Protein AF-A0A318RCD0-F1 (afdb_monomer_lite)

Radius of gyration: 21.77 Å; chains: 1; bounding box: 53×26×48 Å

Secondary structure (DSSP, 8-state):
------HHHHHHHHS---HHHHHHHHH--SSHHHHHHHHHHHHHHHHHTT---PPPP-----HHHHHHHHHHHHHTT-

pLDDT: mean 84.8, std 10.44, range [41.88, 93.19]

Organism: NCBI:txid2213228

Sequence (78 aa):
MTRKINWKEELLDSEQFNKKQINLLKSGTKSLINSWLLSVLCTRWRKLKDIREQASPNCSSNFLEWNKKVKDVEECQS

Structure (mmCIF, N/CA/C/O backbone):
data_AF-A0A318RCD0-F1
#
_entry.id   AF-A0A318RCD0-F1
#
loop_
_atom_site.group_PDB
_atom_site.id
_atom_site.type_symbol
_atom_site.label_atom_id
_atom_site.label_alt_id
_atom_site.label_comp_id
_atom_site.label_asym_id
_atom_site.label_entity_id
_atom_site.label_seq_id
_atom_site.pdbx_PDB_ins_code
_atom_site.Cartn_x
_atom_site.Cartn_y
_atom_site.Cartn_z
_atom_site.occupancy
_atom_site.B_iso_or_equiv
_atom_site.auth_seq_id
_atom_site.auth_comp_id
_atom_site.auth_asym_id
_atom_site.auth_atom_id
_atom_site.pdbx_PDB_model_num
ATOM 1 N N . MET A 1 1 ? -14.291 13.034 -16.779 1.00 41.88 1 MET A N 1
ATOM 2 C CA . MET A 1 1 ? -14.309 13.218 -15.311 1.00 41.88 1 MET A CA 1
ATOM 3 C C . MET A 1 1 ? -13.506 12.092 -14.675 1.00 41.88 1 MET A C 1
ATOM 5 O O . MET A 1 1 ? -13.950 10.953 -14.708 1.00 41.88 1 MET A O 1
ATOM 9 N N . THR A 1 2 ? -12.305 12.360 -14.165 1.00 58.47 2 THR A N 1
ATOM 10 C CA . THR A 1 2 ? -11.517 11.370 -13.414 1.00 58.47 2 THR A CA 1
ATOM 11 C C . THR A 1 2 ? -12.151 11.183 -12.038 1.00 58.47 2 THR A C 1
ATOM 13 O O . THR A 1 2 ? -12.098 12.074 -11.193 1.00 58.47 2 THR A O 1
ATOM 16 N N . ARG A 1 3 ? -12.794 10.034 -11.808 1.00 71.00 3 ARG A N 1
ATOM 17 C CA . ARG A 1 3 ? -13.297 9.664 -10.481 1.00 71.00 3 ARG A CA 1
ATOM 18 C C . ARG A 1 3 ? -12.082 9.493 -9.566 1.00 71.00 3 ARG A C 1
ATOM 20 O O . ARG A 1 3 ? -11.274 8.595 -9.785 1.00 71.00 3 ARG A O 1
ATOM 27 N N . LYS A 1 4 ? -11.908 10.376 -8.578 1.00 77.56 4 LYS A N 1
ATOM 28 C CA . LYS A 1 4 ? -10.866 10.205 -7.556 1.00 77.56 4 LYS A CA 1
ATOM 29 C C . LYS A 1 4 ? -11.241 8.992 -6.708 1.00 77.56 4 LYS A C 1
ATOM 31 O O . LYS A 1 4 ? -12.231 9.033 -5.988 1.00 77.56 4 LYS A O 1
ATOM 36 N N . ILE A 1 5 ? -10.471 7.916 -6.826 1.00 82.81 5 ILE A N 1
ATOM 37 C CA . ILE A 1 5 ? -10.652 6.711 -6.016 1.00 82.81 5 ILE A CA 1
ATOM 38 C C . ILE A 1 5 ? -10.057 6.985 -4.632 1.00 82.81 5 ILE A C 1
ATOM 40 O O . ILE A 1 5 ? -8.839 7.132 -4.500 1.00 82.81 5 ILE A O 1
ATOM 44 N N . ASN A 1 6 ? -10.903 7.058 -3.602 1.00 88.88 6 ASN A N 1
ATO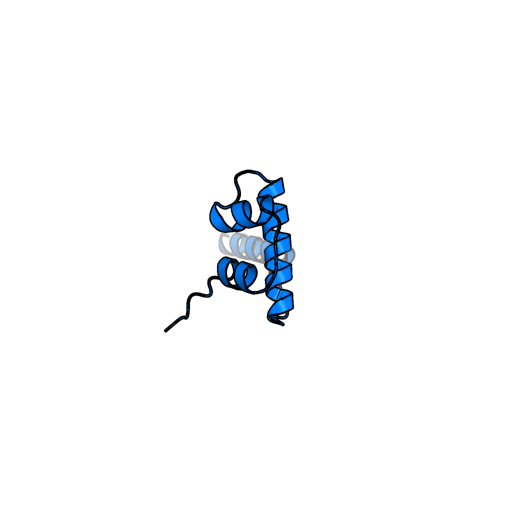M 45 C CA . ASN A 1 6 ? -10.453 7.144 -2.214 1.00 88.88 6 ASN A CA 1
ATOM 46 C C . ASN A 1 6 ? -10.302 5.737 -1.628 1.00 88.88 6 ASN A C 1
ATOM 48 O O . ASN A 1 6 ? -11.118 5.264 -0.841 1.00 88.88 6 ASN A O 1
ATOM 52 N N . TRP A 1 7 ? -9.243 5.048 -2.048 1.00 89.62 7 TRP A N 1
ATOM 53 C CA . TRP A 1 7 ? -9.024 3.638 -1.725 1.00 89.62 7 TRP A CA 1
ATOM 54 C C . TRP A 1 7 ? -8.987 3.335 -0.219 1.00 89.62 7 TRP A C 1
ATOM 56 O O . TRP A 1 7 ? -9.293 2.220 0.189 1.00 89.62 7 TRP A O 1
ATOM 66 N N . LYS A 1 8 ? -8.618 4.315 0.618 1.00 92.19 8 LYS A N 1
ATOM 67 C CA . LYS A 1 8 ? -8.562 4.148 2.076 1.00 92.19 8 LYS A CA 1
ATOM 68 C C . LYS A 1 8 ? -9.952 4.021 2.696 1.00 92.19 8 LYS A C 1
ATOM 70 O O . LYS A 1 8 ? -10.129 3.198 3.588 1.00 92.19 8 LYS A O 1
ATOM 75 N N . GLU A 1 9 ? -10.903 4.831 2.236 1.00 90.75 9 GLU A N 1
ATOM 76 C CA . GLU A 1 9 ? -12.305 4.764 2.668 1.00 90.75 9 GLU A CA 1
ATOM 77 C C . GLU A 1 9 ? -12.958 3.491 2.146 1.00 90.75 9 GLU A C 1
ATOM 79 O O . GLU A 1 9 ? -13.511 2.729 2.927 1.00 90.75 9 GLU A O 1
ATOM 84 N N . GLU A 1 10 ? -12.769 3.177 0.862 1.00 90.69 10 GLU A N 1
ATOM 85 C CA . GLU A 1 10 ? -13.302 1.934 0.299 1.00 90.69 10 GLU A CA 1
ATOM 86 C C . GLU A 1 10 ? -12.772 0.689 1.018 1.00 90.69 10 GLU A C 1
ATOM 88 O O . GLU A 1 10 ? -13.506 -0.280 1.204 1.00 90.69 10 GLU A O 1
ATOM 93 N N . LEU A 1 11 ? -11.494 0.694 1.416 1.00 92.31 11 LEU A N 1
ATOM 94 C CA . LEU A 1 11 ? -10.920 -0.394 2.198 1.00 92.31 11 LEU A CA 1
ATOM 95 C C . LEU A 1 11 ? -11.590 -0.486 3.574 1.00 92.31 11 LEU A C 1
ATOM 97 O O . LEU A 1 11 ? -11.988 -1.582 3.955 1.00 92.31 11 LEU A O 1
ATOM 101 N N . LEU A 1 12 ? -11.745 0.641 4.284 1.00 91.69 12 LEU A N 1
ATOM 102 C CA . LEU A 1 12 ? -12.425 0.704 5.587 1.00 91.69 12 LEU A CA 1
ATOM 103 C C . LEU A 1 12 ? -13.865 0.184 5.532 1.00 91.69 12 LEU A C 1
ATOM 105 O O . LEU A 1 12 ? -14.299 -0.453 6.486 1.00 91.69 12 LEU A O 1
ATOM 109 N N . ASP A 1 13 ? -14.575 0.440 4.436 1.00 89.62 13 ASP A N 1
ATOM 110 C CA . ASP A 1 13 ? -15.955 -0.017 4.249 1.00 89.62 13 ASP A CA 1
ATOM 111 C C . ASP A 1 13 ? -16.040 -1.505 3.872 1.00 89.62 13 ASP A C 1
ATOM 113 O O . ASP A 1 13 ? -17.070 -2.144 4.083 1.00 89.62 13 ASP A O 1
ATOM 117 N N . SER A 1 14 ? -14.965 -2.074 3.317 1.00 88.56 14 SER A N 1
ATOM 118 C CA . SER A 1 14 ? -14.942 -3.464 2.840 1.00 88.56 14 SER A CA 1
ATOM 119 C C . SER A 1 14 ? -14.631 -4.481 3.941 1.00 88.56 14 SER A C 1
ATOM 121 O O . SER A 1 14 ? -15.108 -5.612 3.884 1.00 88.56 14 SER A O 1
ATOM 123 N N . GLU A 1 15 ? -13.799 -4.125 4.923 1.00 87.81 15 GLU A N 1
ATOM 124 C CA . GLU A 1 15 ? -13.286 -5.065 5.926 1.00 87.81 15 GLU A CA 1
ATOM 125 C C . GLU A 1 15 ? -13.216 -4.446 7.328 1.00 87.81 15 GLU A C 1
ATOM 127 O O . GLU A 1 15 ? -13.088 -3.236 7.501 1.00 87.81 15 GLU A O 1
ATOM 132 N N . GLN A 1 16 ? -13.223 -5.296 8.360 1.00 90.00 16 GLN A N 1
ATOM 133 C CA . GLN A 1 16 ? -12.983 -4.842 9.728 1.00 90.00 16 GLN A CA 1
ATOM 134 C C . GLN A 1 16 ? -11.488 -4.734 10.036 1.00 90.00 16 GLN A C 1
ATOM 136 O O . GLN A 1 16 ? -10.713 -5.670 9.829 1.00 90.00 16 GLN A O 1
ATOM 141 N N . PHE A 1 17 ? -11.102 -3.594 10.607 1.00 91.62 17 PHE A N 1
ATOM 142 C CA . PHE A 1 17 ? -9.731 -3.292 11.002 1.00 91.62 17 PHE A CA 1
ATOM 143 C C . PHE A 1 17 ? -9.630 -2.964 12.486 1.00 91.62 17 PHE A C 1
ATOM 145 O O . PHE A 1 17 ? -10.565 -2.479 13.124 1.00 91.62 17 PHE A O 1
ATOM 152 N N . ASN A 1 18 ? -8.431 -3.141 13.030 1.00 92.12 18 ASN A N 1
ATOM 153 C CA . ASN A 1 18 ? -8.144 -2.748 14.402 1.00 92.12 18 ASN A CA 1
ATOM 154 C C . ASN A 1 18 ? -8.085 -1.218 14.525 1.00 92.12 18 ASN A C 1
ATOM 156 O O . ASN A 1 18 ? -7.670 -0.52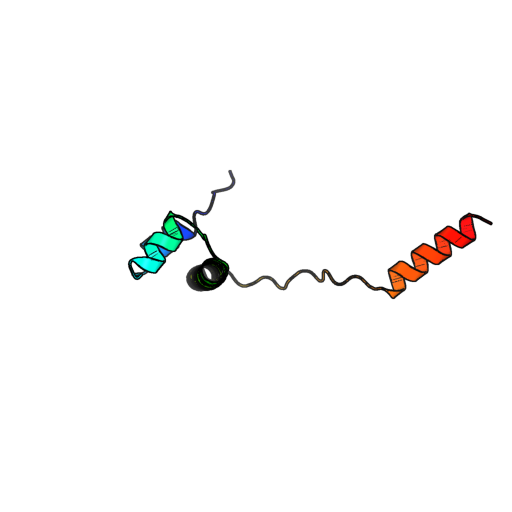5 13.595 1.00 92.12 18 ASN A O 1
ATOM 160 N N . LYS A 1 19 ? -8.366 -0.679 15.721 1.00 90.38 19 LYS A N 1
ATOM 161 C CA . LYS A 1 19 ? -8.309 0.774 16.001 1.00 90.38 19 LYS A CA 1
ATOM 162 C C . LYS A 1 19 ? -7.016 1.444 15.507 1.00 90.38 19 LYS A C 1
ATOM 164 O O . LYS A 1 19 ? -7.059 2.542 14.963 1.00 90.38 19 LYS A O 1
ATOM 169 N N . LYS A 1 20 ? -5.865 0.768 15.644 1.00 88.88 20 LYS A N 1
ATOM 170 C CA . LYS A 1 20 ? -4.564 1.258 15.148 1.00 88.88 20 LYS A CA 1
ATOM 171 C C . LYS A 1 20 ? -4.532 1.426 13.623 1.00 88.88 20 LYS A C 1
ATOM 173 O O . LYS A 1 20 ? -4.033 2.436 13.142 1.00 88.88 20 LYS A O 1
ATOM 178 N N . GLN A 1 21 ? -5.068 0.463 12.877 1.00 90.19 21 GLN A N 1
ATOM 179 C CA . GLN A 1 21 ? -5.127 0.501 11.411 1.00 90.19 21 GLN A CA 1
ATOM 180 C C . GLN A 1 21 ? -6.140 1.543 10.923 1.00 90.19 21 GLN A C 1
ATOM 182 O O . GLN A 1 21 ? -5.836 2.286 9.996 1.00 90.19 21 GLN A O 1
ATOM 187 N N . ILE A 1 22 ? -7.291 1.668 11.594 1.00 92.25 22 ILE A N 1
ATOM 188 C CA . ILE A 1 22 ? -8.284 2.712 11.295 1.00 92.25 22 ILE A CA 1
ATOM 189 C C . ILE A 1 22 ? -7.663 4.102 11.461 1.00 92.25 22 ILE A C 1
ATOM 191 O O . ILE A 1 22 ? -7.766 4.940 10.566 1.00 92.25 22 ILE A O 1
ATOM 195 N N . ASN A 1 23 ? -6.971 4.337 12.580 1.00 91.31 23 ASN A N 1
ATOM 196 C CA . ASN A 1 23 ? -6.263 5.594 12.800 1.00 91.31 23 ASN A CA 1
ATOM 197 C C . ASN A 1 23 ? -5.192 5.821 11.729 1.00 91.31 23 ASN A C 1
ATOM 199 O O . ASN A 1 23 ? -5.131 6.910 11.175 1.00 91.31 23 ASN A O 1
ATOM 203 N N . LEU A 1 24 ? -4.409 4.798 11.372 1.00 93.00 24 LEU A N 1
ATOM 204 C CA . LEU A 1 24 ? -3.395 4.901 10.320 1.00 93.00 24 LEU A CA 1
ATOM 205 C C . LEU A 1 24 ? -3.993 5.301 8.957 1.00 93.00 24 LEU A C 1
ATOM 207 O O . LEU A 1 24 ? -3.428 6.146 8.263 1.00 93.00 24 LEU A O 1
ATOM 211 N N . LEU A 1 25 ? -5.143 4.731 8.585 1.00 91.38 25 LEU A N 1
ATOM 212 C CA . LEU A 1 25 ? -5.836 5.045 7.334 1.00 91.38 25 LEU A CA 1
ATOM 213 C C . LEU A 1 25 ? -6.384 6.483 7.329 1.00 91.38 25 LEU A C 1
ATOM 215 O O . LEU A 1 25 ? -6.250 7.171 6.317 1.00 91.38 25 LEU A O 1
ATOM 219 N N . LYS A 1 26 ? -6.914 6.967 8.461 1.00 90.62 26 LYS A N 1
ATOM 220 C CA . LYS A 1 26 ? -7.480 8.323 8.590 1.00 90.62 26 LYS A CA 1
ATOM 221 C C . LYS A 1 26 ? -6.426 9.423 8.760 1.00 90.62 26 LYS A C 1
ATOM 223 O O . LYS A 1 26 ? -6.509 10.449 8.098 1.00 90.62 26 LYS A O 1
ATOM 228 N N . SER A 1 27 ? -5.438 9.229 9.636 1.00 89.12 27 SER A N 1
ATOM 229 C CA . SER A 1 27 ? -4.451 10.264 9.990 1.00 89.12 27 SE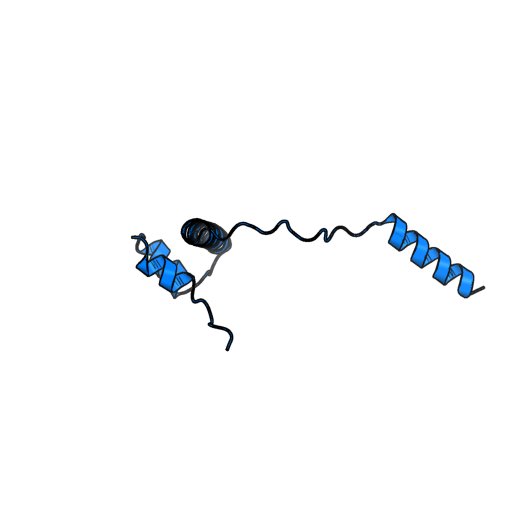R A CA 1
ATOM 230 C C . SER A 1 27 ? -3.170 10.231 9.154 1.00 89.12 27 SER A C 1
ATOM 232 O O . SER A 1 27 ? -2.396 11.182 9.200 1.00 89.12 27 SER A O 1
ATOM 234 N N . GLY A 1 28 ? -2.906 9.137 8.431 1.00 83.56 28 GLY A N 1
ATOM 235 C CA . GLY A 1 28 ? -1.671 8.952 7.666 1.00 83.56 28 GLY A CA 1
ATOM 236 C C . GLY A 1 28 ? -0.468 8.498 8.503 1.00 83.56 28 GLY A C 1
ATOM 237 O O . GLY A 1 28 ? -0.580 8.156 9.683 1.00 83.56 28 GLY A O 1
ATOM 238 N N . THR A 1 29 ? 0.700 8.451 7.862 1.00 86.44 29 THR A N 1
ATOM 239 C CA . THR A 1 29 ? 1.922 7.818 8.378 1.00 86.44 29 THR A CA 1
ATOM 240 C C . THR A 1 29 ? 2.845 8.841 9.029 1.00 86.44 29 THR A C 1
ATOM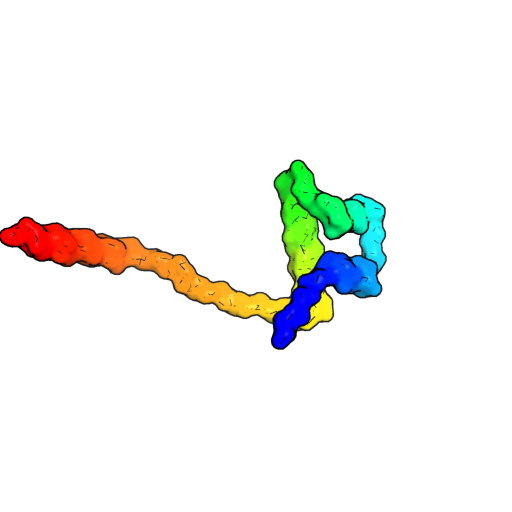 242 O O . THR A 1 29 ? 3.285 9.781 8.377 1.00 86.44 29 THR A O 1
ATOM 245 N N . LYS A 1 30 ? 3.186 8.634 10.305 1.00 85.81 30 LYS A N 1
ATOM 246 C CA . LYS A 1 30 ? 4.147 9.479 11.046 1.00 85.81 30 LYS A CA 1
ATOM 247 C C . LYS A 1 30 ? 5.528 8.838 11.234 1.00 85.81 30 LYS A C 1
ATOM 249 O O . LYS A 1 30 ? 6.428 9.474 11.764 1.00 85.81 30 LYS A O 1
ATOM 254 N N . SER A 1 31 ? 5.689 7.572 10.852 1.00 90.06 31 SER A N 1
ATOM 255 C CA . SER A 1 31 ? 6.923 6.801 11.033 1.00 90.06 31 SER A CA 1
ATOM 256 C C . SER A 1 31 ? 7.127 5.820 9.880 1.00 90.06 31 SER A C 1
ATOM 258 O O . SER A 1 31 ? 6.165 5.438 9.210 1.00 90.06 31 SER A O 1
ATOM 260 N N . LEU A 1 32 ? 8.369 5.372 9.679 1.00 89.50 32 LEU A N 1
ATOM 261 C CA . LEU A 1 32 ? 8.727 4.428 8.615 1.00 89.50 32 LEU A CA 1
ATOM 262 C C . LEU A 1 32 ? 7.945 3.109 8.712 1.00 89.50 32 LEU A C 1
ATOM 264 O O . LEU A 1 32 ? 7.410 2.623 7.718 1.00 89.50 32 LEU A O 1
ATOM 268 N N . ILE A 1 33 ? 7.814 2.567 9.925 1.00 89.88 33 ILE A N 1
ATOM 269 C CA . ILE A 1 33 ? 7.061 1.330 10.182 1.00 89.88 33 ILE A CA 1
ATOM 270 C C . ILE A 1 33 ? 5.591 1.503 9.778 1.00 89.88 33 ILE A C 1
ATOM 272 O O . ILE A 1 33 ? 4.999 0.627 9.149 1.00 89.88 33 ILE A O 1
ATOM 276 N N . ASN A 1 34 ? 5.006 2.663 10.087 1.00 91.00 34 ASN A N 1
ATOM 277 C CA . ASN A 1 34 ? 3.638 2.981 9.697 1.00 91.00 34 ASN A CA 1
ATOM 278 C C . ASN A 1 34 ? 3.496 3.102 8.170 1.00 91.00 34 ASN A C 1
ATOM 280 O O . ASN A 1 34 ? 2.489 2.650 7.629 1.00 91.00 34 ASN A O 1
ATOM 284 N N . SER A 1 35 ? 4.492 3.657 7.468 1.00 92.75 35 SER A N 1
ATOM 285 C CA . SER A 1 35 ? 4.511 3.692 5.996 1.00 92.75 35 SER A CA 1
ATOM 286 C C . SER A 1 35 ? 4.555 2.302 5.376 1.00 92.75 35 SER A C 1
ATOM 288 O O . SER A 1 35 ? 3.832 2.031 4.413 1.00 92.75 35 SER A O 1
ATOM 290 N N . TRP A 1 36 ? 5.342 1.393 5.951 1.00 92.19 36 TRP A N 1
ATOM 291 C CA . TRP A 1 36 ? 5.362 0.005 5.503 1.00 92.19 36 TRP A CA 1
ATOM 292 C C . TRP A 1 36 ? 4.003 -0.670 5.713 1.00 92.19 36 TRP A C 1
ATOM 294 O O . TRP A 1 36 ? 3.443 -1.241 4.777 1.00 92.19 36 TRP A O 1
ATOM 304 N N . LEU A 1 37 ? 3.403 -0.506 6.897 1.00 92.69 37 LEU A N 1
ATOM 305 C CA . LEU A 1 37 ? 2.076 -1.049 7.186 1.00 92.69 37 LEU A CA 1
ATOM 306 C C . LEU A 1 37 ? 1.002 -0.494 6.234 1.00 92.69 37 LEU A C 1
ATOM 308 O O . LEU A 1 37 ? 0.151 -1.244 5.757 1.00 92.69 37 LEU A O 1
ATOM 312 N N . LEU A 1 38 ? 1.056 0.800 5.909 1.00 93.12 38 LEU A N 1
ATOM 313 C CA . LEU A 1 38 ? 0.139 1.409 4.945 1.00 93.12 38 LEU A CA 1
ATOM 314 C C . LEU A 1 38 ? 0.316 0.820 3.534 1.00 93.12 38 LEU A C 1
ATOM 316 O O . LEU A 1 38 ? -0.671 0.619 2.829 1.00 93.12 38 LEU A O 1
ATOM 320 N N . SER A 1 39 ? 1.549 0.495 3.141 1.00 91.81 39 SER A N 1
ATOM 321 C CA . SER A 1 39 ? 1.850 -0.145 1.851 1.00 91.81 39 SER A CA 1
ATOM 322 C C . SER A 1 39 ? 1.265 -1.561 1.770 1.00 91.81 39 SER A C 1
ATOM 324 O O . SER A 1 39 ? 0.687 -1.945 0.749 1.00 91.81 39 SER A O 1
ATOM 326 N N . VAL A 1 40 ? 1.328 -2.316 2.871 1.00 92.38 40 VAL A N 1
ATOM 327 C CA . VAL A 1 40 ? 0.680 -3.633 2.991 1.00 92.38 40 VAL A CA 1
ATOM 328 C C . VAL A 1 40 ? -0.844 -3.510 2.859 1.00 92.38 40 VAL A C 1
ATOM 330 O O . VAL A 1 40 ? -1.453 -4.258 2.094 1.00 92.38 40 VAL A O 1
ATOM 333 N N . LEU A 1 41 ? -1.466 -2.538 3.538 1.00 93.19 41 LEU A N 1
ATOM 334 C CA . LEU A 1 41 ? -2.912 -2.285 3.436 1.00 93.19 41 LEU A CA 1
ATOM 335 C C . LEU A 1 41 ? -3.333 -1.876 2.015 1.00 93.19 41 LEU A C 1
ATOM 337 O O . LEU A 1 41 ? -4.341 -2.365 1.511 1.00 93.19 41 LEU A O 1
ATOM 341 N N . CYS A 1 42 ? -2.542 -1.041 1.339 1.00 91.94 42 CYS A N 1
ATOM 342 C CA . CYS A 1 42 ? -2.780 -0.667 -0.057 1.00 91.94 42 CYS A CA 1
ATOM 343 C C . CYS A 1 42 ? -2.734 -1.890 -0.986 1.00 91.94 42 CYS A C 1
ATOM 345 O O . CYS A 1 42 ? -3.611 -2.082 -1.826 1.00 91.94 42 CYS A O 1
ATOM 347 N N . THR A 1 43 ? -1.752 -2.773 -0.789 1.00 90.38 43 THR A N 1
ATOM 348 C CA . THR A 1 43 ? -1.639 -4.023 -1.555 1.00 90.38 43 THR A CA 1
ATOM 349 C C . THR A 1 43 ? -2.851 -4.926 -1.331 1.00 90.38 43 THR A C 1
ATOM 351 O O . THR A 1 43 ? -3.366 -5.520 -2.276 1.00 90.38 43 THR A O 1
ATOM 354 N N . ARG A 1 44 ? -3.353 -5.001 -0.092 1.00 90.81 44 ARG A N 1
ATOM 355 C CA . ARG A 1 44 ? -4.581 -5.737 0.234 1.00 90.81 44 ARG A CA 1
ATOM 356 C C . ARG A 1 44 ? -5.797 -5.158 -0.492 1.00 90.81 44 ARG A C 1
ATOM 358 O O . ARG A 1 44 ? -6.527 -5.918 -1.119 1.00 90.81 44 ARG A O 1
ATOM 365 N N . TRP A 1 45 ? -5.970 -3.835 -0.487 1.00 91.94 45 TRP A N 1
ATOM 366 C CA . TRP A 1 45 ? -7.039 -3.174 -1.245 1.00 91.94 45 TRP A CA 1
ATOM 367 C C . TRP A 1 45 ? -6.953 -3.468 -2.750 1.00 91.94 45 TRP A C 1
ATOM 369 O O . TRP A 1 45 ? -7.957 -3.819 -3.366 1.00 91.94 45 TRP A O 1
ATOM 379 N N . ARG A 1 46 ? -5.749 -3.412 -3.339 1.00 89.00 46 ARG A N 1
ATOM 380 C CA . ARG A 1 46 ? -5.535 -3.753 -4.759 1.00 89.00 46 ARG A CA 1
ATOM 381 C C . ARG A 1 46 ? -5.973 -5.184 -5.075 1.00 89.00 46 ARG A C 1
ATOM 383 O O . ARG A 1 46 ? -6.619 -5.396 -6.097 1.00 89.00 46 ARG A O 1
ATOM 390 N N . LYS A 1 47 ? -5.685 -6.141 -4.183 1.00 88.94 47 LYS A N 1
ATOM 391 C CA . LYS A 1 47 ? -6.135 -7.538 -4.313 1.00 88.94 47 LYS A CA 1
ATOM 392 C C . LYS A 1 47 ? -7.658 -7.671 -4.242 1.00 88.94 47 LYS A C 1
ATOM 394 O O . LYS A 1 47 ? -8.224 -8.387 -5.055 1.00 88.94 47 LYS A O 1
ATOM 399 N N . LEU A 1 48 ? -8.321 -6.962 -3.322 1.00 89.25 48 LEU A N 1
ATOM 400 C CA . LEU A 1 48 ? -9.790 -6.974 -3.212 1.00 89.25 48 LEU A CA 1
ATOM 401 C C . LEU A 1 48 ? -10.479 -6.454 -4.479 1.00 89.25 48 LEU A C 1
ATOM 403 O O . LEU A 1 48 ? -11.563 -6.908 -4.827 1.00 89.25 48 LEU A O 1
ATOM 407 N N . LYS A 1 49 ? -9.852 -5.501 -5.170 1.00 87.69 49 LYS A N 1
ATOM 408 C CA . LYS A 1 49 ? -10.370 -4.918 -6.413 1.00 87.69 49 LYS A CA 1
ATOM 409 C C . LYS A 1 49 ? -9.957 -5.679 -7.675 1.00 87.69 49 LYS A C 1
ATOM 411 O O . LYS A 1 49 ? -10.239 -5.194 -8.766 1.00 87.69 49 LYS A O 1
ATOM 416 N N . ASP A 1 50 ? -9.260 -6.809 -7.534 1.00 84.62 50 ASP A N 1
ATOM 417 C CA . ASP A 1 50 ? -8.622 -7.548 -8.634 1.00 84.62 50 ASP A CA 1
ATOM 418 C C . ASP A 1 50 ? -7.769 -6.645 -9.554 1.00 84.62 50 ASP A C 1
ATOM 420 O O . ASP A 1 50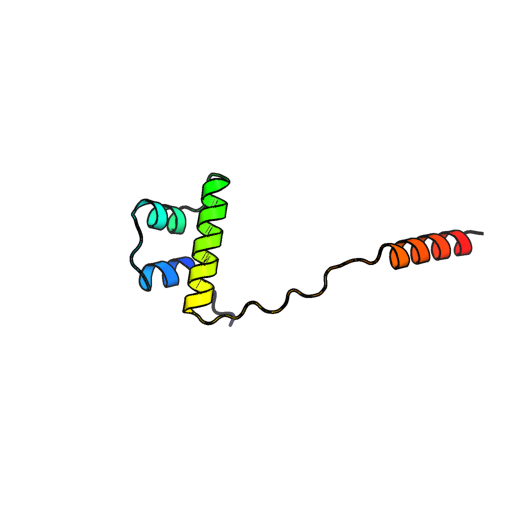 ? -7.622 -6.869 -10.757 1.00 84.62 50 ASP A O 1
ATOM 424 N N . ILE A 1 51 ? -7.185 -5.578 -8.990 1.00 81.38 51 ILE A N 1
ATOM 425 C CA . ILE A 1 51 ? -6.292 -4.684 -9.727 1.00 81.38 51 ILE A CA 1
ATOM 426 C C . ILE A 1 51 ? -4.960 -5.411 -9.861 1.00 81.38 51 ILE A C 1
ATOM 428 O O . ILE A 1 51 ? -4.115 -5.378 -8.958 1.00 81.38 51 ILE A O 1
ATOM 432 N N . ARG A 1 52 ? -4.776 -6.073 -11.004 1.00 72.00 52 ARG A N 1
ATOM 433 C CA . ARG A 1 52 ? -3.515 -6.727 -11.351 1.00 72.00 52 ARG A CA 1
ATOM 434 C C . ARG A 1 52 ? -2.394 -5.697 -11.363 1.00 72.00 52 ARG A C 1
ATOM 436 O O . ARG A 1 52 ? -2.536 -4.596 -11.897 1.00 72.00 52 ARG A O 1
ATOM 443 N N . GLU A 1 53 ? -1.275 -6.055 -10.748 1.00 69.25 53 GLU A N 1
ATOM 444 C CA . GLU A 1 53 ? -0.039 -5.299 -10.885 1.00 69.25 53 GLU A CA 1
ATOM 445 C C . GLU A 1 53 ? 0.355 -5.324 -12.358 1.00 69.25 53 GLU A C 1
ATOM 447 O O . GLU A 1 53 ? 0.705 -6.373 -12.896 1.00 69.25 53 GLU A O 1
ATOM 452 N N . GLN A 1 54 ? 0.205 -4.187 -13.040 1.00 70.31 54 GLN A N 1
ATOM 453 C CA . GLN A 1 54 ? 0.762 -4.060 -14.376 1.00 70.31 54 GLN A CA 1
ATOM 454 C C . GLN A 1 54 ? 2.267 -4.269 -14.255 1.00 70.31 54 GLN A C 1
ATOM 456 O O . GLN A 1 54 ? 2.885 -3.745 -13.325 1.00 70.31 54 GLN A O 1
ATOM 461 N N . ALA A 1 55 ? 2.834 -5.064 -15.165 1.00 70.69 55 ALA A N 1
ATOM 462 C CA . ALA A 1 55 ? 4.275 -5.244 -15.228 1.00 70.69 55 ALA A CA 1
ATOM 463 C C . ALA A 1 55 ? 4.917 -3.856 -15.230 1.00 70.69 55 ALA A C 1
ATOM 465 O O . ALA A 1 55 ? 4.527 -2.996 -16.026 1.00 70.69 55 ALA A O 1
ATOM 466 N N . SER A 1 56 ? 5.835 -3.617 -14.292 1.00 70.88 56 SER A N 1
ATOM 467 C CA . SER A 1 56 ? 6.523 -2.335 -14.227 1.00 70.88 56 SER A CA 1
ATOM 468 C C . SER A 1 56 ? 7.144 -2.068 -15.597 1.00 70.88 56 SER A C 1
ATOM 470 O O . SER A 1 56 ? 7.803 -2.973 -16.126 1.00 70.88 56 SER A O 1
ATOM 472 N N . PRO A 1 57 ? 6.950 -0.875 -16.187 1.00 77.88 57 PRO A N 1
ATOM 473 C CA . PRO A 1 57 ? 7.665 -0.527 -17.402 1.00 77.88 57 PRO A CA 1
ATOM 474 C C . PRO A 1 57 ? 9.159 -0.716 -17.144 1.00 77.88 57 PRO A C 1
ATOM 476 O O . PRO A 1 57 ? 9.636 -0.465 -16.033 1.00 77.88 57 PRO A O 1
ATOM 479 N N . ASN A 1 58 ? 9.889 -1.217 -18.140 1.00 80.88 58 ASN A N 1
ATOM 480 C CA . ASN A 1 58 ? 11.321 -1.401 -17.984 1.00 80.88 58 ASN A CA 1
ATOM 481 C C . ASN A 1 58 ? 11.996 -0.025 -17.875 1.00 80.88 58 ASN A C 1
ATOM 483 O O . ASN A 1 58 ? 12.298 0.609 -18.881 1.00 80.88 58 ASN A O 1
ATOM 487 N N . CYS A 1 59 ? 12.205 0.433 -16.644 1.00 77.62 59 CYS A N 1
ATOM 488 C CA . CYS A 1 59 ? 12.886 1.685 -16.333 1.00 77.62 59 CYS A CA 1
ATOM 489 C C . CYS A 1 59 ? 14.404 1.496 -16.187 1.00 77.62 59 CYS A C 1
ATOM 491 O O . CYS A 1 59 ? 15.078 2.396 -15.687 1.00 77.62 59 CYS A O 1
ATOM 493 N N . SER A 1 60 ? 14.956 0.335 -16.567 1.00 83.50 60 SER A N 1
ATOM 494 C CA . SER A 1 60 ? 16.404 0.135 -16.562 1.00 83.50 60 SER A CA 1
ATOM 495 C C . SER A 1 60 ? 17.054 1.078 -17.571 1.00 83.50 60 SER A C 1
ATOM 497 O O . SER A 1 60 ? 16.694 1.059 -18.749 1.00 83.50 60 SER A O 1
ATOM 499 N N . SER A 1 61 ? 18.041 1.857 -17.142 1.00 84.50 61 SER A N 1
ATOM 500 C CA . SER A 1 61 ? 18.950 2.535 -18.062 1.00 84.50 61 SER A CA 1
ATOM 501 C C . SER A 1 61 ? 20.106 1.604 -18.432 1.00 84.50 61 SER A C 1
ATOM 503 O O . SER A 1 61 ? 20.573 0.810 -17.613 1.00 84.50 61 SER A O 1
ATOM 505 N N . ASN A 1 62 ? 20.579 1.689 -19.676 1.00 90.31 62 ASN A N 1
ATOM 506 C CA . ASN A 1 62 ? 21.753 0.946 -20.118 1.00 90.31 62 ASN A CA 1
ATOM 507 C C . ASN A 1 62 ? 23.002 1.833 -20.001 1.00 90.31 62 ASN A C 1
ATOM 509 O O . ASN A 1 62 ? 23.145 2.816 -20.729 1.00 90.31 62 ASN A O 1
ATOM 513 N N . PHE A 1 63 ? 23.931 1.473 -19.111 1.00 88.81 63 PHE A N 1
ATOM 514 C CA . PHE A 1 63 ? 25.197 2.200 -18.942 1.00 88.81 63 PHE A CA 1
ATOM 515 C C . PHE A 1 63 ? 26.009 2.276 -20.248 1.00 88.81 63 PHE A C 1
ATOM 517 O O . PHE A 1 63 ? 26.683 3.271 -20.510 1.00 88.81 63 PHE A O 1
ATOM 524 N N . LEU A 1 64 ? 25.890 1.266 -21.118 1.00 86.81 64 LEU A N 1
ATOM 525 C CA . LEU A 1 64 ? 26.539 1.260 -22.426 1.00 86.81 64 LEU A CA 1
ATOM 526 C C . LEU A 1 64 ? 25.989 2.355 -23.354 1.00 86.81 64 LEU A C 1
ATOM 528 O O . LEU A 1 64 ? 26.765 2.984 -24.067 1.00 86.81 64 LEU A O 1
ATOM 532 N N . GLU A 1 65 ? 24.674 2.595 -23.351 1.00 86.75 65 GLU A N 1
ATOM 533 C CA . GLU A 1 65 ? 24.072 3.683 -24.139 1.00 86.75 65 GLU A CA 1
ATOM 534 C C . GLU A 1 65 ? 24.515 5.052 -23.636 1.00 86.75 65 GLU A C 1
ATOM 536 O O . GLU A 1 65 ? 24.748 5.953 -24.438 1.00 86.75 65 GLU A O 1
ATOM 541 N N . TRP A 1 66 ? 24.654 5.208 -22.318 1.00 90.44 66 TRP A N 1
ATOM 542 C CA . TRP A 1 66 ? 25.162 6.446 -21.738 1.00 90.44 66 TRP A CA 1
ATOM 543 C C . TRP A 1 66 ? 26.608 6.711 -22.179 1.00 90.44 66 TRP A C 1
ATOM 545 O O . TRP A 1 66 ? 26.890 7.786 -22.698 1.00 90.44 66 TRP A O 1
ATOM 555 N N . ASN A 1 67 ? 27.493 5.711 -22.087 1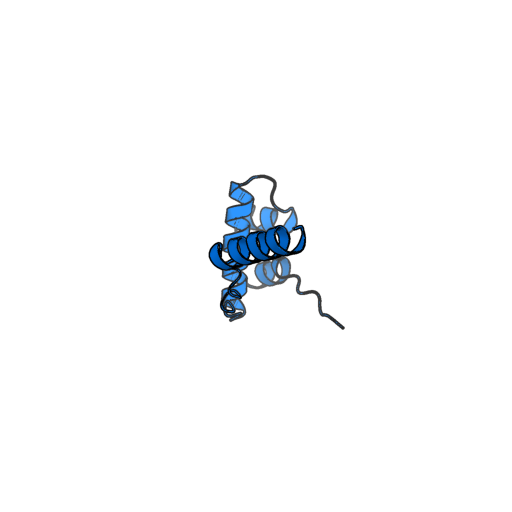.00 91.31 67 ASN A N 1
ATOM 556 C CA . ASN A 1 67 ? 28.888 5.847 -22.524 1.00 91.31 67 ASN A CA 1
ATOM 557 C C . ASN A 1 67 ? 29.027 6.163 -24.018 1.00 91.31 67 ASN A C 1
ATOM 559 O O . ASN A 1 67 ? 29.917 6.920 -24.391 1.00 91.31 67 ASN A O 1
ATOM 563 N N . LYS A 1 68 ? 28.168 5.596 -24.877 1.00 91.00 68 LYS A N 1
ATOM 564 C CA . LYS A 1 68 ? 28.148 5.937 -26.310 1.00 91.00 68 LYS A CA 1
ATOM 565 C C . LYS A 1 68 ? 27.825 7.417 -26.518 1.00 91.00 68 LYS A C 1
ATOM 567 O O . LYS A 1 68 ? 28.599 8.108 -27.159 1.00 91.00 68 LYS A O 1
ATOM 572 N N . LYS A 1 69 ? 26.769 7.922 -25.868 1.00 90.31 69 LYS A N 1
ATOM 573 C CA . LYS A 1 69 ? 26.396 9.345 -25.938 1.00 90.31 69 LYS A CA 1
ATOM 574 C C . LYS A 1 69 ? 27.504 10.279 -25.455 1.00 90.31 69 LYS A C 1
ATOM 576 O O . LYS A 1 69 ? 27.653 11.356 -26.013 1.00 90.31 69 LYS A O 1
ATOM 581 N N . VAL A 1 70 ? 28.255 9.895 -24.422 1.00 90.69 70 VAL A N 1
ATOM 582 C CA . VAL A 1 70 ? 29.391 10.695 -23.933 1.00 90.69 70 VAL A CA 1
ATOM 583 C C . VAL A 1 70 ? 30.494 10.777 -24.992 1.00 90.69 70 VAL A C 1
ATOM 585 O O . VAL A 1 70 ? 30.948 11.875 -25.291 1.00 90.69 70 VAL A O 1
ATOM 588 N N . LYS A 1 71 ? 30.859 9.649 -25.616 1.00 87.25 71 LYS A N 1
ATOM 589 C CA . LYS A 1 71 ? 31.872 9.615 -26.684 1.00 87.25 71 LYS A CA 1
ATOM 590 C C . LYS A 1 71 ? 31.456 10.409 -27.920 1.00 87.25 71 LYS A C 1
ATOM 592 O O . LYS A 1 71 ? 32.246 11.198 -28.420 1.00 87.25 71 LYS A O 1
ATOM 597 N N . ASP A 1 72 ? 30.209 10.254 -28.360 1.00 85.00 72 ASP A N 1
ATOM 598 C CA . ASP A 1 72 ? 29.683 10.974 -29.526 1.00 85.00 72 ASP A CA 1
ATOM 599 C C . ASP A 1 72 ? 29.713 12.505 -29.303 1.00 85.00 72 ASP A C 1
ATOM 601 O O . ASP A 1 72 ? 29.931 13.274 -30.236 1.00 85.00 72 ASP A O 1
ATOM 605 N N . VAL A 1 73 ? 29.525 12.966 -28.057 1.00 85.19 73 VAL A N 1
ATOM 606 C CA . VAL A 1 73 ? 29.633 14.390 -27.691 1.00 85.19 73 VAL A CA 1
ATOM 607 C C . VAL A 1 73 ? 31.086 14.871 -27.677 1.00 85.19 73 VAL A C 1
ATOM 609 O O . VAL A 1 73 ? 31.344 15.989 -28.117 1.00 85.19 73 VAL A O 1
ATOM 612 N N . GLU A 1 74 ? 32.028 14.054 -27.204 1.00 78.12 74 GLU A N 1
ATOM 613 C CA . GLU A 1 74 ? 33.462 14.381 -27.203 1.00 78.12 74 GLU A CA 1
ATOM 614 C C . GLU A 1 74 ? 34.041 14.445 -28.628 1.00 78.12 74 GLU A C 1
ATOM 616 O O . GLU A 1 74 ? 34.821 15.346 -28.938 1.00 78.12 74 GLU A O 1
ATOM 621 N N . GLU A 1 75 ? 33.619 13.546 -29.522 1.00 72.44 75 GLU A N 1
ATOM 622 C CA . GLU A 1 75 ? 34.060 13.513 -30.925 1.00 72.44 75 GLU A CA 1
ATOM 623 C C . GLU A 1 75 ? 33.516 14.690 -31.752 1.00 72.44 75 GLU A C 1
ATOM 625 O O . GLU A 1 75 ? 34.209 15.181 -32.638 1.00 72.44 75 GLU A O 1
ATOM 630 N N . CYS A 1 76 ? 32.318 15.206 -31.447 1.00 59.47 76 CYS A N 1
ATOM 631 C CA . CYS A 1 76 ? 31.778 16.415 -32.087 1.00 59.47 76 CYS A CA 1
ATOM 632 C C . CYS A 1 76 ? 32.423 17.731 -31.606 1.00 59.47 76 CYS A C 1
ATOM 634 O O . CYS A 1 76 ? 32.114 18.789 -32.157 1.00 59.47 76 CYS A O 1
ATOM 636 N N . GLN A 1 77 ? 33.258 17.691 -30.562 1.00 56.75 77 GLN A N 1
ATOM 637 C CA . GLN A 1 77 ? 33.959 18.860 -30.013 1.00 56.75 77 GLN A CA 1
ATOM 638 C C . GLN A 1 77 ? 35.424 18.982 -30.480 1.00 56.75 77 GLN A C 1
ATOM 640 O O . GLN A 1 77 ? 36.075 19.965 -30.121 1.00 56.75 77 GLN A O 1
ATOM 645 N N . SER A 1 78 ? 35.928 18.024 -31.272 1.00 50.81 78 SER A N 1
ATOM 646 C CA . SER A 1 78 ? 37.215 18.101 -31.996 1.00 50.81 78 SER A CA 1
ATOM 647 C C . SER A 1 78 ? 37.019 18.504 -33.454 1.00 50.81 78 SER A C 1
ATOM 649 O O . SER A 1 78 ? 37.943 19.152 -33.994 1.00 50.81 78 SER A O 1
#

Foldseek 3Di:
DPDPDLLLVVLVVPDDDDPVSNCCSVVHDPDPVSVVVVVVSVVVSCVVVVVDDDDPPPPDDDPVVVVVVVVVVVVVVD